Protein AF-A0AAP2CGR1-F1 (afdb_monomer)

Sequence (37 aa):
MNRGDIYLINLDPTIGAEIKKTRPCIIISNDDLENYH

InterPro domains:
  IPR003477 mRNA interferase PemK-like [PF02452] (3-35)
  IPR011067 Plasmid maintenance toxin/Cell growth inhibitor [G3DSA:2.30.30.110] (1-37)

Radius of gyration: 12.32 Å; Cα contacts (8 Å, |Δi|>4): 47; 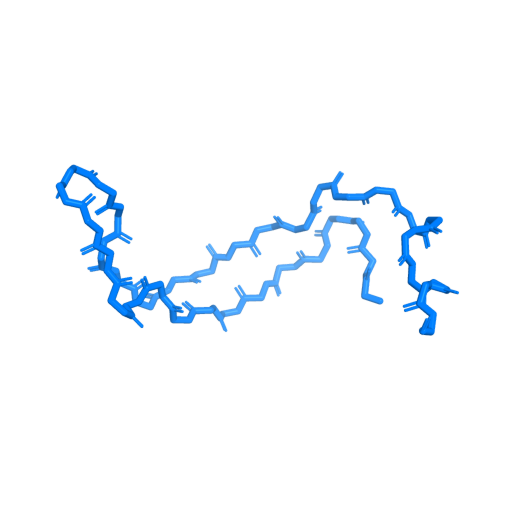chains: 1; bounding box: 27×23×25 Å

Nearest PDB structures (foldseek):
  5hjz-assembly1_A  TM=8.634E-01  e=5.868E-02  Mycobacterium tuberculosis H37Rv
  9g2a-assembly1_B  TM=8.676E-01  e=6.743E-02  Staphylococcus aureus 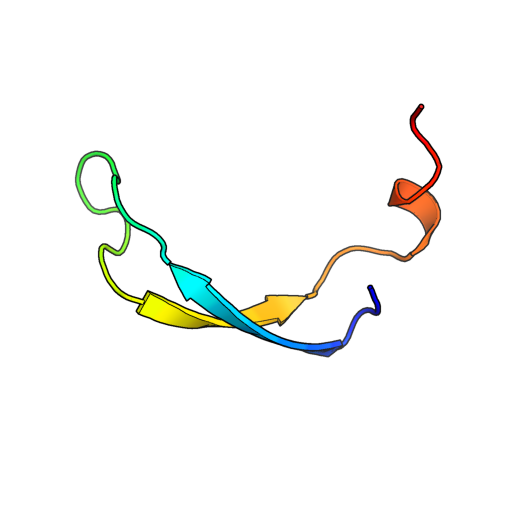subsp. aureus N315
  4mzp-assembly3_E  TM=8.473E-01  e=7.749E-02  Staphylococcus aureus subsp. aureus N315
  4mzm-assembly1_B  TM=8.490E-01  e=8.905E-02  Staphylococcus aureus subsp. aureus N315
  5hk3-assembly1_A  TM=8.311E-01  e=2.903E-01  Mycobacterium tuberculosis H37Rv

Organism: NCBI:txid702568

Structure (mmCIF, N/CA/C/O backbone):
data_AF-A0AAP2CGR1-F1
#
_entry.id   AF-A0AAP2CGR1-F1
#
loop_
_atom_site.group_PDB
_atom_site.id
_atom_site.type_symbol
_atom_site.label_atom_id
_atom_site.label_alt_id
_atom_site.label_comp_id
_atom_site.label_asym_id
_atom_site.label_entity_id
_atom_site.label_seq_id
_atom_site.pdbx_PDB_ins_code
_atom_site.Cartn_x
_atom_site.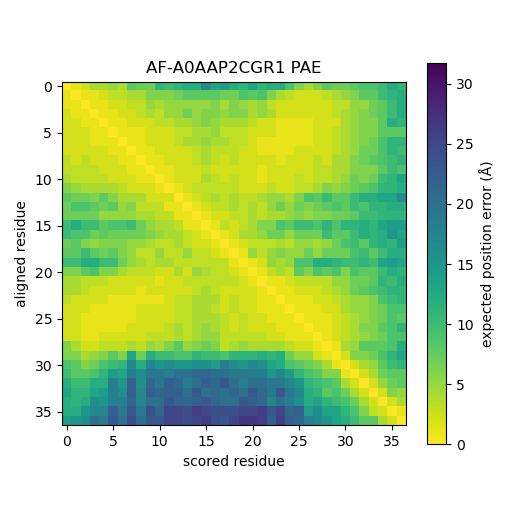Cartn_y
_atom_site.Cartn_z
_atom_site.occupancy
_atom_site.B_iso_or_equiv
_atom_site.auth_seq_id
_atom_site.auth_comp_id
_atom_site.auth_asym_id
_atom_site.auth_atom_id
_atom_site.pdbx_PDB_model_num
ATOM 1 N N . MET A 1 1 ? 4.868 -9.123 -10.114 1.00 78.75 1 MET A N 1
ATOM 2 C CA . MET A 1 1 ? 3.676 -8.262 -9.894 1.00 78.75 1 MET A CA 1
ATOM 3 C C . MET A 1 1 ? 3.868 -7.046 -10.786 1.00 78.75 1 MET A C 1
ATOM 5 O O . MET A 1 1 ? 4.793 -6.303 -10.510 1.00 78.75 1 MET A O 1
ATOM 9 N N . ASN A 1 2 ? 3.119 -6.873 -11.885 1.00 84.81 2 ASN A N 1
ATOM 10 C CA . ASN A 1 2 ? 3.592 -5.989 -12.964 1.00 84.81 2 ASN A CA 1
ATOM 11 C C . ASN A 1 2 ? 3.065 -4.560 -12.852 1.00 84.81 2 ASN A C 1
ATOM 13 O O . ASN A 1 2 ? 1.953 -4.303 -12.374 1.00 84.81 2 ASN A O 1
ATOM 17 N N . ARG A 1 3 ? 3.844 -3.613 -13.380 1.00 88.69 3 ARG A N 1
ATOM 18 C CA . ARG A 1 3 ? 3.394 -2.232 -13.553 1.00 88.69 3 ARG A CA 1
ATOM 19 C C . ARG A 1 3 ? 2.116 -2.164 -14.397 1.00 88.69 3 ARG A C 1
ATOM 21 O O . ARG A 1 3 ? 2.079 -2.623 -15.533 1.00 88.69 3 ARG A O 1
ATOM 28 N N . GLY A 1 4 ? 1.094 -1.498 -13.868 1.00 91.69 4 GLY A N 1
ATOM 29 C CA . GLY A 1 4 ? -0.205 -1.321 -14.520 1.00 91.69 4 GLY A CA 1
ATOM 30 C C . GLY A 1 4 ? -1.281 -2.316 -14.083 1.00 91.69 4 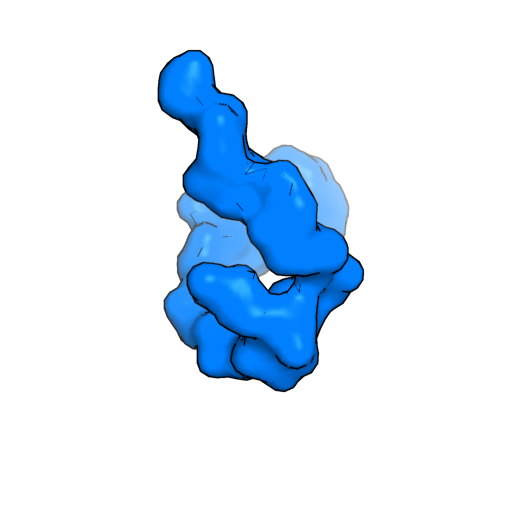GLY A C 1
ATOM 31 O O . GLY A 1 4 ? -2.457 -2.056 -14.336 1.00 91.69 4 GLY A O 1
ATOM 32 N N . ASP A 1 5 ? -0.920 -3.390 -13.378 1.00 93.44 5 ASP A N 1
ATOM 33 C CA . ASP A 1 5 ? -1.901 -4.331 -12.841 1.00 93.44 5 ASP A CA 1
ATOM 34 C C . ASP A 1 5 ? -2.725 -3.685 -11.711 1.00 93.44 5 ASP A C 1
ATOM 36 O O . ASP A 1 5 ? -2.231 -2.855 -10.935 1.00 93.44 5 ASP A O 1
ATOM 40 N N . ILE A 1 6 ? -4.000 -4.079 -11.612 1.00 93.25 6 ILE A N 1
ATOM 41 C CA . ILE A 1 6 ? -4.946 -3.594 -10.600 1.00 93.25 6 ILE A CA 1
ATOM 42 C C . ILE A 1 6 ? -5.188 -4.685 -9.558 1.00 93.25 6 ILE A C 1
ATOM 44 O O . ILE A 1 6 ? -5.581 -5.799 -9.897 1.00 93.25 6 ILE A O 1
ATOM 48 N N . TYR A 1 7 ? -5.043 -4.331 -8.283 1.00 93.75 7 TYR A N 1
ATOM 49 C CA . TYR A 1 7 ? -5.243 -5.237 -7.154 1.00 93.75 7 TYR A CA 1
ATOM 50 C C . TYR A 1 7 ? -6.222 -4.663 -6.137 1.00 93.75 7 TYR A C 1
ATOM 52 O O . TYR A 1 7 ? -6.174 -3.478 -5.813 1.00 93.75 7 TYR A O 1
ATOM 60 N N . LEU A 1 8 ? -7.090 -5.521 -5.597 1.00 94.50 8 LEU A N 1
ATOM 61 C CA . LEU A 1 8 ? -7.922 -5.186 -4.446 1.00 94.50 8 LEU A CA 1
ATOM 62 C C . LEU A 1 8 ? -7.071 -5.297 -3.179 1.00 94.50 8 LEU A C 1
ATOM 64 O O . LEU A 1 8 ? -6.704 -6.400 -2.781 1.00 94.50 8 LEU A O 1
ATOM 68 N N . ILE A 1 9 ? -6.765 -4.163 -2.551 1.00 91.00 9 ILE A N 1
ATOM 69 C CA . ILE A 1 9 ? -5.938 -4.118 -1.342 1.00 91.00 9 ILE A CA 1
ATOM 70 C C . ILE A 1 9 ? -6.718 -3.537 -0.172 1.00 91.00 9 ILE A C 1
ATOM 72 O O . ILE A 1 9 ? -7.557 -2.652 -0.354 1.00 91.00 9 ILE A O 1
ATOM 76 N N . ASN A 1 10 ? -6.428 -4.026 1.032 1.00 92.31 10 ASN A N 1
ATOM 77 C CA . ASN A 1 10 ? -6.908 -3.420 2.263 1.00 92.31 10 ASN A CA 1
ATOM 78 C C . ASN A 1 10 ? -5.892 -2.384 2.753 1.00 92.31 10 ASN A C 1
ATOM 80 O O . ASN A 1 10 ? -4.739 -2.733 2.986 1.00 92.31 10 ASN A O 1
ATOM 84 N N . LEU A 1 11 ? -6.319 -1.129 2.898 1.00 89.56 11 LEU A N 1
ATOM 85 C CA . LEU A 1 11 ? -5.461 -0.044 3.379 1.00 89.56 11 LEU A CA 1
ATOM 86 C C . LEU A 1 11 ? -5.554 0.169 4.895 1.00 89.56 11 LEU A C 1
ATOM 88 O O . LEU A 1 11 ? -4.901 1.061 5.410 1.00 89.56 11 LEU A O 1
ATOM 92 N N . ASP A 1 12 ? -6.345 -0.618 5.623 1.00 89.94 12 ASP A N 1
ATOM 93 C CA . ASP A 1 12 ? -6.459 -0.481 7.075 1.00 89.94 12 ASP A CA 1
ATOM 94 C C . ASP A 1 12 ? -5.372 -1.271 7.835 1.00 89.94 12 ASP A C 1
ATOM 96 O O . ASP A 1 12 ? -5.111 -2.426 7.488 1.00 89.94 12 ASP A O 1
ATOM 100 N N . PRO A 1 13 ? -4.792 -0.714 8.920 1.00 90.56 13 PRO A N 1
ATOM 101 C CA . PRO A 1 13 ? -5.045 0.613 9.493 1.00 90.56 13 PRO A CA 1
ATOM 102 C C . PRO A 1 13 ? -4.238 1.731 8.807 1.00 90.56 13 PRO A C 1
ATOM 104 O O . PRO A 1 13 ? -3.125 1.505 8.348 1.00 90.56 13 PRO A O 1
ATOM 107 N N . THR A 1 14 ? -4.746 2.967 8.854 1.00 88.56 14 THR A N 1
ATOM 108 C CA . THR A 1 14 ? -3.974 4.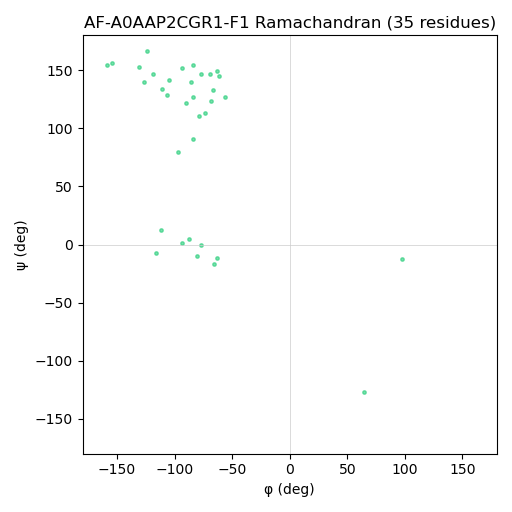167 8.466 1.00 88.56 14 THR A CA 1
ATOM 109 C C . THR A 1 14 ? -3.904 5.227 9.568 1.00 88.56 14 THR A C 1
ATOM 111 O O . THR A 1 14 ? -4.671 5.195 10.546 1.00 88.56 14 THR A O 1
ATOM 114 N N . ILE A 1 15 ? -3.011 6.204 9.401 1.00 89.69 15 ILE A N 1
ATOM 115 C CA . ILE A 1 15 ? -2.783 7.299 10.348 1.00 89.69 15 ILE A CA 1
ATOM 116 C C . ILE A 1 15 ? -3.274 8.632 9.754 1.00 89.69 15 ILE A C 1
ATOM 118 O O . ILE A 1 15 ? -2.995 8.987 8.613 1.00 89.69 15 ILE A O 1
ATOM 122 N N . GLY A 1 16 ? -4.012 9.417 10.548 1.00 85.62 16 GLY A N 1
ATOM 123 C CA . GLY A 1 16 ? -4.446 10.761 10.149 1.00 85.62 16 GLY A CA 1
ATOM 124 C C . GLY A 1 16 ? -5.412 10.772 8.956 1.00 85.62 16 GLY A C 1
ATOM 125 O O . GLY A 1 16 ? -6.453 10.119 8.998 1.00 85.62 16 GLY A O 1
ATOM 126 N N . ALA A 1 17 ? -5.081 11.557 7.924 1.00 87.75 17 ALA A N 1
ATOM 127 C CA . ALA A 1 17 ? -5.892 11.745 6.714 1.00 87.75 17 ALA A CA 1
ATOM 128 C C . ALA A 1 17 ? -5.619 10.699 5.614 1.00 87.75 17 ALA A C 1
ATOM 130 O O . ALA A 1 17 ? -6.161 10.800 4.511 1.00 87.75 17 ALA A O 1
ATOM 131 N N . GLU A 1 18 ? -4.779 9.702 5.896 1.00 90.19 18 GLU A N 1
ATOM 132 C CA . GLU A 1 18 ? -4.549 8.580 4.996 1.00 90.19 18 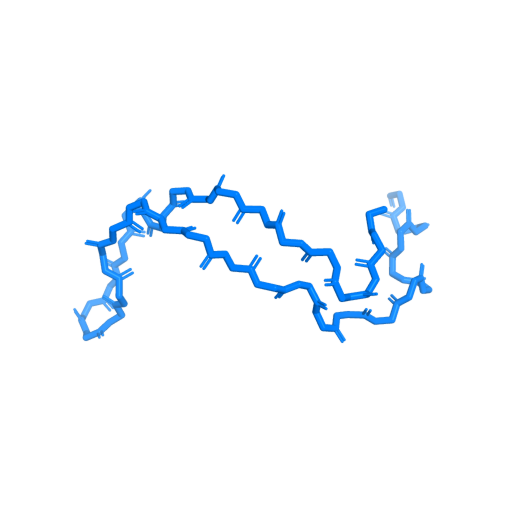GLU A CA 1
ATOM 133 C C . GLU A 1 18 ? -5.843 7.792 4.752 1.00 90.19 18 GLU A C 1
ATOM 135 O O . GLU A 1 18 ? -6.693 7.609 5.626 1.00 90.19 18 GLU A O 1
ATOM 140 N N . ILE A 1 19 ? -5.989 7.289 3.535 1.00 81.94 19 ILE A N 1
ATOM 141 C CA . ILE A 1 19 ? -7.227 6.697 3.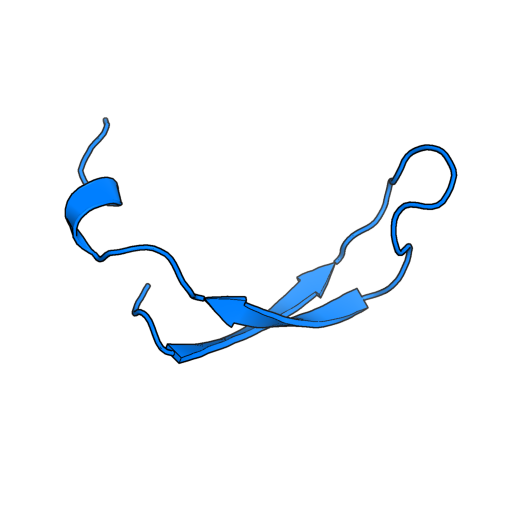044 1.00 81.94 19 ILE A CA 1
ATOM 142 C C . ILE A 1 19 ? -7.490 5.303 3.666 1.00 81.94 19 ILE A C 1
ATOM 144 O O . ILE A 1 19 ? -6.825 4.338 3.312 1.00 81.94 19 ILE A O 1
ATOM 148 N N . LYS A 1 20 ? -8.539 5.177 4.496 1.00 83.94 20 LYS A N 1
ATOM 149 C CA . LYS A 1 20 ? -8.962 3.945 5.215 1.00 83.94 20 LYS A CA 1
ATOM 150 C C . LYS A 1 20 ? -10.081 3.156 4.536 1.00 83.94 20 LYS A C 1
ATOM 152 O O . LYS A 1 20 ? -11.239 3.370 4.896 1.00 83.94 20 LYS A O 1
ATOM 157 N N . LYS A 1 21 ? -9.798 2.342 3.506 1.00 87.06 21 LYS A N 1
ATOM 158 C CA . LYS A 1 21 ? -10.765 1.376 2.914 1.00 87.06 21 LYS A CA 1
ATOM 159 C C . LYS A 1 21 ? -10.056 0.265 2.140 1.00 87.06 21 LYS A C 1
ATOM 161 O O . LYS A 1 21 ? -9.034 0.528 1.510 1.00 87.06 21 LYS A O 1
ATOM 166 N N . THR A 1 22 ? -10.701 -0.897 2.019 1.00 92.75 22 THR A N 1
ATOM 167 C CA . THR A 1 22 ? -10.387 -1.864 0.953 1.00 92.75 22 THR A CA 1
ATOM 168 C C . THR A 1 22 ? -10.802 -1.310 -0.413 1.00 92.75 22 THR A C 1
ATOM 170 O O . THR A 1 22 ? -11.958 -0.921 -0.592 1.00 92.75 22 THR A O 1
ATOM 173 N N . ARG A 1 23 ? -9.868 -1.218 -1.368 1.00 93.31 23 ARG A N 1
ATOM 174 C CA . ARG A 1 23 ? -10.117 -0.627 -2.696 1.00 93.31 23 ARG A CA 1
ATOM 175 C C . ARG A 1 23 ? -9.171 -1.161 -3.777 1.00 93.31 23 ARG A C 1
ATOM 177 O O . ARG A 1 23 ? -8.078 -1.616 -3.446 1.00 93.31 23 ARG A O 1
ATOM 184 N N . PRO A 1 24 ? -9.573 -1.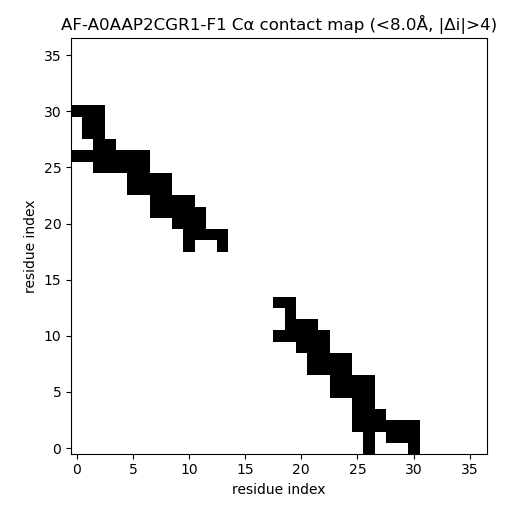096 -5.059 1.00 95.00 24 PRO A N 1
ATOM 185 C CA . PRO A 1 24 ? -8.667 -1.368 -6.164 1.00 95.00 24 PRO A CA 1
ATOM 186 C C . PRO A 1 24 ? -7.575 -0.291 -6.248 1.00 95.00 24 PRO A C 1
ATOM 188 O O . PRO A 1 24 ? -7.871 0.906 -6.212 1.00 95.00 24 PRO A O 1
ATOM 191 N N . CYS A 1 25 ? -6.326 -0.724 -6.386 1.00 93.75 25 CYS A N 1
ATOM 192 C CA . CYS A 1 25 ? -5.141 0.114 -6.548 1.00 93.75 25 CYS A CA 1
ATOM 193 C C . CYS A 1 25 ? -4.297 -0.385 -7.724 1.00 93.75 25 CYS A C 1
ATOM 195 O O . CYS A 1 25 ? -4.333 -1.568 -8.049 1.00 93.75 25 CYS A O 1
ATOM 197 N N . ILE A 1 26 ? -3.546 0.522 -8.352 1.00 94.44 26 ILE A N 1
ATOM 198 C CA . ILE A 1 26 ? -2.688 0.230 -9.505 1.00 94.44 26 ILE A CA 1
ATOM 199 C C . ILE A 1 26 ? -1.219 0.200 -9.094 1.00 94.44 26 ILE A C 1
ATOM 201 O O . ILE A 1 26 ? -0.773 1.023 -8.291 1.00 94.44 26 ILE A O 1
ATOM 205 N N . ILE A 1 27 ? -0.458 -0.723 -9.668 1.00 91.94 27 ILE A N 1
ATOM 206 C CA . ILE A 1 27 ? 0.984 -0.816 -9.436 1.00 91.94 27 ILE A CA 1
ATOM 207 C C . ILE A 1 27 ? 1.719 0.141 -10.365 1.00 91.94 27 ILE A C 1
ATOM 209 O O . ILE A 1 27 ? 1.538 0.105 -11.581 1.00 91.94 27 ILE A O 1
ATOM 213 N N . ILE A 1 28 ? 2.571 0.988 -9.791 1.00 91.06 28 ILE A N 1
ATOM 214 C CA . ILE A 1 28 ? 3.373 1.971 -10.538 1.00 91.06 28 ILE A CA 1
ATOM 215 C C . ILE A 1 28 ? 4.883 1.729 -10.448 1.00 91.06 28 ILE A C 1
ATOM 217 O O . ILE A 1 28 ? 5.634 2.421 -11.138 1.00 91.06 28 ILE A O 1
ATOM 221 N N . SER A 1 29 ? 5.309 0.778 -9.612 1.00 86.31 29 SER A N 1
ATOM 222 C CA . SER A 1 29 ? 6.708 0.388 -9.430 1.00 86.31 29 SER A CA 1
ATOM 223 C C . SER A 1 29 ? 7.295 -0.183 -10.720 1.00 86.31 29 SER A C 1
ATOM 225 O O . SER A 1 29 ? 6.574 -0.790 -11.509 1.00 86.31 29 SER A O 1
ATOM 227 N N . ASN A 1 30 ? 8.597 0.011 -10.922 1.00 82.44 30 ASN A N 1
ATOM 228 C CA . ASN A 1 30 ? 9.336 -0.690 -11.970 1.00 82.44 30 ASN A CA 1
ATOM 229 C C . ASN A 1 30 ? 9.621 -2.127 -11.506 1.00 82.44 30 ASN A C 1
ATOM 231 O O . ASN A 1 30 ? 9.854 -2.345 -10.314 1.00 82.44 30 ASN A O 1
ATOM 235 N N . ASP A 1 31 ? 9.633 -3.076 -12.441 1.00 72.06 31 ASP A N 1
ATOM 236 C CA . ASP A 1 31 ? 9.769 -4.515 -12.157 1.00 72.06 31 ASP A CA 1
ATOM 237 C C . ASP A 1 31 ? 11.126 -4.887 -11.505 1.00 72.06 31 ASP A C 1
ATOM 239 O O . ASP A 1 31 ? 11.287 -5.972 -10.951 1.00 72.06 31 ASP A O 1
ATOM 243 N N . ASP A 1 32 ? 12.098 -3.966 -11.489 1.00 64.75 32 ASP A N 1
ATOM 244 C CA . ASP A 1 32 ? 13.442 -4.163 -10.922 1.00 64.75 32 ASP A CA 1
ATOM 245 C C . ASP A 1 32 ? 13.469 -4.369 -9.393 1.00 64.75 32 ASP A C 1
ATOM 247 O O . ASP A 1 32 ? 14.469 -4.836 -8.844 1.00 64.75 32 ASP A O 1
ATOM 251 N N . LEU A 1 33 ? 12.389 -4.027 -8.681 1.00 62.78 33 LEU A N 1
ATOM 252 C CA . LEU A 1 33 ? 12.318 -4.116 -7.214 1.00 62.78 33 LEU A CA 1
ATOM 253 C C . LEU A 1 33 ? 12.029 -5.532 -6.684 1.00 62.78 33 LEU A C 1
ATOM 255 O O . LEU A 1 33 ? 12.144 -5.757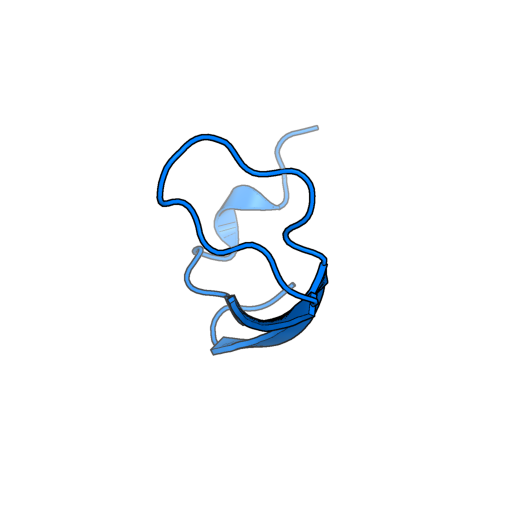 -5.481 1.00 62.78 33 LEU A O 1
ATOM 259 N N . GLU A 1 34 ? 11.672 -6.489 -7.544 1.00 60.03 34 GLU A N 1
ATOM 260 C CA . GLU A 1 34 ? 11.184 -7.817 -7.127 1.00 60.03 34 GLU A CA 1
ATOM 261 C C . GLU A 1 34 ? 12.315 -8.776 -6.657 1.00 60.03 34 GLU A C 1
ATOM 263 O O . GLU A 1 34 ? 12.026 -9.880 -6.210 1.00 60.03 34 GLU A O 1
ATOM 268 N N . ASN A 1 35 ? 13.594 -8.350 -6.677 1.00 55.78 35 ASN A N 1
ATOM 269 C CA . ASN A 1 35 ? 14.775 -9.179 -6.345 1.00 55.78 35 ASN A CA 1
ATOM 270 C C . ASN A 1 35 ? 15.533 -8.809 -5.049 1.00 55.78 35 ASN A C 1
ATOM 272 O O . ASN A 1 35 ? 16.651 -9.289 -4.841 1.00 55.78 35 ASN A O 1
ATOM 276 N N . TYR A 1 36 ? 14.985 -7.972 -4.164 1.00 52.12 36 TYR A N 1
ATOM 277 C CA . TYR A 1 36 ? 15.624 -7.724 -2.863 1.00 52.12 36 TYR A CA 1
ATOM 278 C C . TYR A 1 36 ? 15.210 -8.820 -1.862 1.00 52.12 36 TYR A C 1
ATOM 280 O O . TYR A 1 36 ? 14.166 -8.719 -1.219 1.00 52.12 36 TYR A O 1
ATOM 288 N N . HIS A 1 37 ? 16.004 -9.897 -1.814 1.00 45.00 37 HIS A N 1
ATOM 289 C CA . HIS A 1 37 ? 15.941 -10.953 -0.794 1.00 45.00 37 HIS A CA 1
ATOM 290 C C . HIS A 1 37 ? 16.358 -10.447 0.591 1.00 45.00 37 HIS A C 1
ATOM 292 O O . HIS A 1 37 ? 17.324 -9.651 0.665 1.00 45.00 37 HIS A O 1
#

pLDDT: mean 83.8, std 13.07, range [45.0, 95.0]

Solvent-accessible surface area (backbone atoms only — not comparable to full-atom values): 2555 Å² total; per-residue (Å²): 132,58,61,69,45,76,43,82,43,71,39,68,86,62,67,88,88,49,71,71,49,72,43,77,44,70,39,80,59,69,72,82,67,83,73,80,128

Mean predicted aligned error: 6.53 Å

Foldseek 3Di:
DAAFDKDFDQPPPDDDPPDGGGDIDGDHDHPVVPPPD

Secondary structure (DSSP, 8-state):
--TT-EEEEE--S--TTS--SEEEEE--S-GGGGG--